Protein AF-B3IVN3-F1 (afdb_monomer_lite)

Structure (mmCIF, N/CA/C/O backbone):
data_AF-B3IVN3-F1
#
_entry.id   AF-B3IVN3-F1
#
loop_
_atom_site.group_PDB
_atom_site.id
_atom_site.type_symbol
_atom_site.label_atom_id
_atom_site.label_alt_id
_atom_site.label_comp_id
_atom_site.label_asym_id
_atom_site.label_entity_id
_atom_site.label_seq_id
_atom_site.pdbx_PDB_ins_code
_atom_site.Cartn_x
_atom_site.Cartn_y
_atom_site.Cartn_z
_atom_site.occupancy
_atom_site.B_iso_or_equiv
_atom_site.auth_seq_id
_atom_site.auth_comp_id
_atom_site.auth_asym_id
_atom_site.auth_atom_id
_atom_site.pdbx_PDB_model_num
ATOM 1 N N . ILE A 1 1 ? 5.148 -8.156 -20.840 1.00 93.25 1 ILE A N 1
ATOM 2 C CA . ILE A 1 1 ? 4.023 -7.192 -20.858 1.00 93.25 1 ILE A CA 1
ATOM 3 C C . ILE A 1 1 ? 3.750 -6.679 -19.447 1.00 93.25 1 ILE A C 1
ATOM 5 O O . ILE A 1 1 ? 4.026 -5.515 -19.231 1.00 93.25 1 ILE A O 1
ATOM 9 N N . ALA A 1 2 ? 3.332 -7.520 -18.487 1.00 97.69 2 ALA A N 1
ATOM 10 C CA . ALA A 1 2 ? 3.007 -7.080 -17.118 1.00 97.69 2 ALA A CA 1
ATOM 11 C C . ALA A 1 2 ? 4.111 -6.246 -16.432 1.00 97.69 2 ALA A C 1
ATOM 13 O O . ALA A 1 2 ? 3.861 -5.094 -16.119 1.00 97.69 2 ALA A O 1
ATOM 14 N N . ARG A 1 3 ? 5.349 -6.761 -16.327 1.00 97.12 3 ARG A N 1
ATOM 15 C CA . ARG A 1 3 ? 6.477 -6.035 -15.696 1.00 97.12 3 ARG A CA 1
ATOM 16 C C . ARG A 1 3 ? 6.703 -4.618 -16.234 1.00 97.12 3 ARG A C 1
ATOM 18 O O . ARG A 1 3 ? 6.885 -3.689 -15.461 1.00 97.12 3 ARG A O 1
ATOM 25 N N . GLU A 1 4 ? 6.685 -4.461 -17.557 1.00 98.19 4 GLU A N 1
ATOM 26 C CA . GLU A 1 4 ? 6.903 -3.153 -18.191 1.00 98.19 4 GLU A CA 1
ATOM 27 C C . GLU A 1 4 ? 5.718 -2.209 -17.956 1.00 98.19 4 GLU A C 1
ATOM 29 O O . GLU A 1 4 ? 5.904 -1.011 -17.774 1.00 98.19 4 GLU A O 1
ATOM 34 N N . ALA A 1 5 ? 4.495 -2.749 -17.932 1.00 98.25 5 ALA A N 1
ATOM 35 C CA . ALA A 1 5 ? 3.298 -1.975 -17.628 1.00 98.25 5 ALA A CA 1
ATOM 36 C C . ALA A 1 5 ? 3.263 -1.538 -16.156 1.00 98.25 5 ALA A C 1
ATOM 38 O O . ALA A 1 5 ? 2.953 -0.385 -15.884 1.00 98.25 5 ALA A O 1
ATOM 39 N N . GLU A 1 6 ? 3.624 -2.425 -15.224 1.00 98.06 6 GLU A N 1
ATOM 40 C CA . GLU A 1 6 ? 3.734 -2.139 -13.788 1.00 98.06 6 GLU A CA 1
ATOM 41 C C . GLU A 1 6 ? 4.758 -1.033 -13.519 1.00 98.06 6 GLU A C 1
ATOM 43 O O . GLU A 1 6 ? 4.453 -0.076 -12.814 1.00 98.06 6 GLU A O 1
ATOM 48 N N . ALA A 1 7 ? 5.935 -1.103 -14.151 1.00 97.19 7 ALA A N 1
ATOM 49 C CA . ALA A 1 7 ? 6.966 -0.070 -14.036 1.00 97.19 7 ALA A CA 1
ATOM 50 C C . ALA A 1 7 ? 6.530 1.299 -14.596 1.00 97.19 7 ALA A C 1
ATOM 52 O O . ALA A 1 7 ? 7.075 2.327 -14.197 1.00 97.19 7 ALA A O 1
ATOM 53 N N . ALA A 1 8 ? 5.558 1.321 -15.512 1.00 98.00 8 ALA A N 1
ATOM 54 C CA . ALA A 1 8 ? 5.019 2.536 -16.116 1.00 98.00 8 ALA A CA 1
ATOM 55 C C . ALA A 1 8 ? 3.818 3.129 -15.352 1.00 98.00 8 ALA A C 1
ATOM 57 O O . ALA A 1 8 ? 3.311 4.183 -15.745 1.00 98.00 8 ALA A O 1
ATOM 58 N N . ILE A 1 9 ? 3.341 2.485 -14.279 1.00 98.25 9 ILE A N 1
ATOM 59 C CA . ILE A 1 9 ? 2.230 3.009 -13.476 1.00 98.25 9 ILE A CA 1
ATOM 60 C C . ILE A 1 9 ? 2.653 4.315 -12.801 1.00 98.25 9 ILE A C 1
ATOM 62 O O . ILE A 1 9 ? 3.677 4.399 -12.121 1.00 98.25 9 ILE A O 1
ATOM 66 N N . TYR A 1 10 ? 1.801 5.336 -12.903 1.00 98.19 10 TYR A N 1
ATOM 67 C CA . TYR A 1 10 ? 1.988 6.572 -12.154 1.00 98.19 10 TYR A CA 1
ATOM 68 C C . TYR A 1 10 ? 1.498 6.419 -10.704 1.00 98.19 10 TYR A C 1
ATOM 70 O O . TYR A 1 10 ? 0.400 6.840 -10.335 1.00 98.19 10 TYR A O 1
ATOM 78 N N . HIS A 1 11 ? 2.325 5.780 -9.873 1.00 97.62 11 HIS A N 1
ATOM 79 C CA . HIS A 1 11 ? 1.965 5.403 -8.503 1.00 97.62 11 HIS A CA 1
ATOM 80 C C . HIS A 1 11 ? 1.622 6.583 -7.583 1.00 97.62 11 HIS A C 1
ATOM 82 O O . HIS A 1 11 ? 0.829 6.397 -6.665 1.00 97.62 11 HIS A O 1
ATOM 88 N N . LEU A 1 12 ? 2.159 7.786 -7.831 1.00 95.62 12 LEU A N 1
ATOM 89 C CA . LEU A 1 12 ? 1.830 8.974 -7.034 1.00 95.62 12 LEU A CA 1
ATOM 90 C C . LEU A 1 12 ? 0.341 9.327 -7.156 1.00 95.62 12 LEU A C 1
ATOM 92 O O . LEU A 1 12 ? -0.352 9.421 -6.147 1.00 95.62 12 LEU A O 1
ATOM 96 N N . GLN A 1 13 ? -0.163 9.451 -8.389 1.00 98.25 13 GLN A N 1
ATOM 97 C CA . GLN A 1 13 ? -1.578 9.736 -8.628 1.00 98.25 13 GLN A CA 1
ATOM 98 C C . GLN A 1 13 ? -2.464 8.601 -8.112 1.00 98.25 13 GLN A C 1
ATOM 100 O O . GLN A 1 13 ? -3.430 8.855 -7.394 1.00 98.25 13 GLN A O 1
ATOM 105 N N . LEU A 1 14 ? -2.108 7.353 -8.432 1.00 98.25 14 LEU A N 1
ATOM 106 C CA . LEU A 1 14 ? -2.886 6.185 -8.026 1.00 98.25 14 LEU A CA 1
ATOM 107 C C . LEU A 1 14 ? -3.021 6.090 -6.498 1.00 98.25 14 LEU A C 1
ATOM 109 O O . LEU A 1 14 ? -4.115 5.866 -5.986 1.00 98.25 14 LEU A O 1
ATOM 113 N N . PHE A 1 15 ? -1.925 6.278 -5.759 1.00 97.94 15 PHE A N 1
ATOM 114 C CA . PHE A 1 15 ? -1.939 6.198 -4.300 1.00 97.94 15 PHE A CA 1
ATOM 115 C C . PHE A 1 15 ? -2.779 7.313 -3.669 1.00 97.94 15 PHE A C 1
ATOM 117 O O . PHE A 1 15 ? -3.562 7.053 -2.754 1.00 97.94 15 PHE A O 1
ATOM 124 N N . GLU A 1 16 ? -2.659 8.545 -4.165 1.00 97.56 16 GLU A N 1
ATOM 125 C CA . GLU A 1 16 ? -3.471 9.657 -3.671 1.00 97.56 16 GLU A CA 1
ATOM 126 C C . GLU A 1 16 ? -4.966 9.459 -3.934 1.00 97.56 16 GLU A C 1
ATOM 128 O O . GLU A 1 16 ? -5.789 9.746 -3.064 1.00 97.56 16 GLU A O 1
ATOM 133 N N . GLU A 1 17 ? -5.336 8.977 -5.120 1.00 98.31 17 GLU A N 1
ATOM 134 C CA . GLU A 1 17 ? -6.732 8.700 -5.465 1.00 98.31 17 GLU A CA 1
ATOM 135 C C . GLU A 1 17 ? -7.317 7.593 -4.586 1.00 98.31 17 GLU A C 1
ATOM 137 O O . GLU A 1 17 ? -8.394 7.781 -4.018 1.00 98.31 17 GLU A O 1
ATOM 142 N N . LEU A 1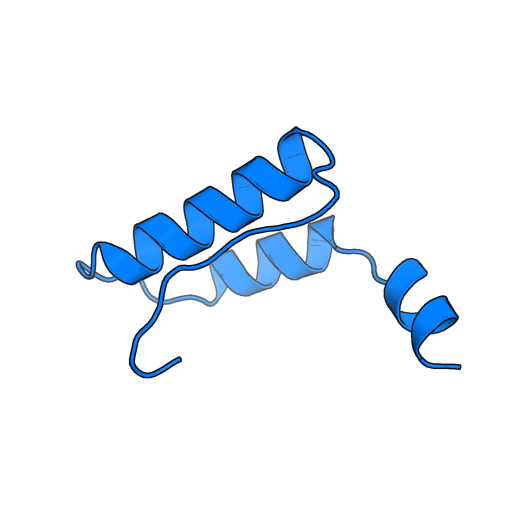 18 ? -6.586 6.493 -4.382 1.00 98.00 18 LEU A N 1
ATOM 143 C CA . LEU A 1 18 ? -7.023 5.411 -3.496 1.00 98.00 18 LEU A CA 1
ATOM 144 C C . LEU A 1 18 ? -7.218 5.897 -2.056 1.00 98.00 18 LEU A C 1
ATOM 146 O O . LEU A 1 18 ? -8.238 5.589 -1.444 1.00 98.00 18 LEU A O 1
ATOM 150 N N . ARG A 1 19 ? -6.295 6.709 -1.527 1.00 95.88 19 ARG A N 1
ATOM 151 C CA . ARG A 1 19 ? -6.428 7.295 -0.181 1.00 95.88 19 ARG A CA 1
ATOM 152 C C . ARG A 1 19 ? -7.619 8.233 -0.055 1.00 95.88 19 ARG A C 1
ATOM 154 O O . ARG A 1 19 ? -8.254 8.246 0.992 1.00 95.88 19 ARG A O 1
ATOM 161 N N . ARG A 1 20 ? -7.914 9.021 -1.094 1.00 96.12 20 ARG A N 1
ATOM 162 C CA . ARG A 1 20 ? -9.081 9.918 -1.113 1.00 96.12 20 ARG A CA 1
ATOM 163 C C . ARG A 1 20 ? -10.404 9.147 -1.139 1.00 96.12 20 ARG A C 1
ATOM 165 O O . ARG A 1 20 ? -11.392 9.649 -0.615 1.00 96.12 20 ARG A O 1
ATOM 172 N N . LEU A 1 21 ? -10.425 7.963 -1.752 1.00 97.44 21 LEU A N 1
ATOM 173 C CA . LEU A 1 21 ? -11.609 7.103 -1.842 1.00 97.44 21 LEU A CA 1
ATOM 174 C C . LEU A 1 21 ? -11.783 6.173 -0.633 1.00 97.44 21 LEU A C 1
ATOM 176 O O . LEU A 1 21 ? -12.896 5.709 -0.386 1.00 97.44 21 LEU A O 1
ATOM 180 N N . ALA A 1 22 ? -10.711 5.886 0.107 1.00 95.50 22 ALA A N 1
ATOM 181 C CA . ALA A 1 22 ? -10.767 5.041 1.290 1.00 95.50 22 ALA A CA 1
ATOM 182 C C . ALA A 1 22 ? -11.620 5.698 2.398 1.00 95.50 22 ALA A C 1
ATOM 184 O O . ALA A 1 22 ? -11.431 6.881 2.700 1.00 95.50 22 ALA A O 1
ATOM 185 N N . PRO A 1 23 ? -12.558 4.962 3.023 1.00 94.69 23 PRO A N 1
ATOM 186 C CA . PRO A 1 23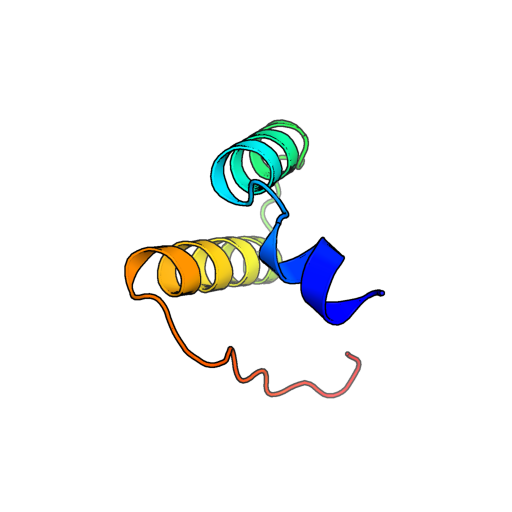 ? -13.327 5.486 4.142 1.00 94.69 23 PRO A CA 1
ATOM 187 C C . PRO A 1 23 ? -12.417 5.750 5.345 1.00 94.69 23 PRO A C 1
ATOM 189 O O . PRO A 1 23 ? -11.428 5.056 5.564 1.00 94.69 23 PRO A O 1
ATOM 192 N N . ILE A 1 24 ? -12.776 6.738 6.165 1.00 92.69 24 ILE A N 1
ATOM 193 C CA . ILE A 1 24 ? -12.130 6.918 7.467 1.00 92.69 24 ILE A CA 1
ATOM 194 C C . ILE A 1 24 ? -12.647 5.818 8.392 1.00 92.69 24 ILE A C 1
ATOM 196 O O . ILE A 1 24 ? -13.849 5.746 8.659 1.00 92.69 24 ILE A O 1
ATOM 200 N N . THR A 1 25 ? -11.740 4.985 8.892 1.00 94.50 25 THR A N 1
ATOM 201 C CA . THR A 1 25 ? -12.053 3.893 9.817 1.00 94.50 25 THR A CA 1
ATOM 202 C C . THR A 1 25 ? -11.270 4.051 11.118 1.00 94.50 25 THR A C 1
ATOM 204 O O . THR A 1 25 ? -10.270 4.768 11.191 1.00 94.50 25 THR A O 1
ATOM 207 N N . SER A 1 26 ? -11.746 3.400 12.180 1.00 94.94 26 SER A N 1
ATOM 208 C CA . SER A 1 26 ? -11.012 3.271 13.442 1.00 94.94 26 SER A CA 1
ATOM 209 C C . SER A 1 26 ? -10.185 1.984 13.506 1.00 94.94 26 SER A C 1
ATOM 211 O O . SER A 1 26 ? -9.724 1.629 14.590 1.00 94.94 26 SER A O 1
ATOM 213 N N . ASP A 1 27 ? -10.055 1.249 12.396 1.00 97.56 27 ASP A N 1
ATOM 214 C CA . ASP A 1 27 ? -9.286 0.010 12.359 1.00 97.56 27 ASP A CA 1
ATOM 215 C C . ASP A 1 27 ? -7.785 0.347 12.295 1.00 97.56 27 ASP A C 1
ATOM 217 O O . ASP A 1 27 ? -7.304 0.889 11.293 1.00 97.56 27 ASP A O 1
ATOM 221 N N . PRO A 1 28 ? -7.004 0.048 13.350 1.00 96.88 28 PRO A N 1
ATOM 222 C CA . PRO A 1 28 ? -5.579 0.350 13.351 1.00 96.88 28 PRO A CA 1
ATOM 223 C C . PRO A 1 28 ? -4.801 -0.450 12.295 1.00 96.88 28 PRO A C 1
ATOM 225 O O . PRO A 1 28 ? -3.703 -0.035 11.918 1.00 96.88 28 PRO A O 1
ATOM 228 N N . THR A 1 29 ? -5.334 -1.577 11.811 1.00 97.38 29 THR A N 1
ATOM 229 C CA . THR A 1 29 ? -4.675 -2.401 10.788 1.00 97.38 29 THR A CA 1
ATOM 230 C C . THR A 1 29 ? -4.674 -1.712 9.425 1.00 97.38 29 THR A C 1
ATOM 232 O O . THR A 1 29 ? -3.641 -1.695 8.753 1.00 97.38 29 THR A O 1
ATOM 235 N N . GLU A 1 30 ? -5.770 -1.044 9.057 1.00 97.38 30 GLU A N 1
ATOM 236 C CA . GLU A 1 30 ? -5.858 -0.247 7.830 1.00 97.38 30 GLU A CA 1
ATOM 237 C C . GLU A 1 30 ? -4.921 0.964 7.887 1.00 97.38 30 GLU A C 1
ATOM 239 O O . GLU A 1 30 ? -4.168 1.219 6.943 1.00 97.38 30 GLU A O 1
ATOM 244 N N . ALA A 1 31 ? -4.893 1.670 9.023 1.00 96.56 31 ALA A N 1
ATOM 245 C CA . ALA A 1 31 ? -3.977 2.790 9.229 1.00 96.56 31 ALA A CA 1
ATOM 246 C C . ALA A 1 31 ? -2.503 2.354 9.108 1.00 96.56 31 ALA A C 1
ATOM 248 O O . ALA A 1 31 ? -1.700 3.041 8.468 1.00 96.56 31 ALA A O 1
ATOM 249 N N . ALA A 1 32 ? -2.150 1.193 9.671 1.00 97.56 32 ALA A N 1
ATOM 250 C CA . ALA A 1 32 ? -0.811 0.624 9.554 1.00 97.56 32 ALA A CA 1
ATOM 251 C C . ALA A 1 32 ? -0.462 0.249 8.103 1.00 97.56 32 ALA A C 1
ATOM 253 O O . ALA A 1 32 ? 0.650 0.531 7.656 1.00 97.56 32 ALA A O 1
ATOM 254 N N . ALA A 1 33 ? -1.403 -0.331 7.351 1.00 97.81 33 ALA A N 1
ATOM 255 C CA . ALA A 1 33 ? -1.199 -0.688 5.948 1.00 97.81 33 ALA A CA 1
ATOM 256 C C . ALA A 1 33 ? -0.965 0.551 5.064 1.00 97.81 33 ALA A C 1
ATOM 258 O O . ALA A 1 33 ? -0.005 0.583 4.291 1.00 97.81 33 ALA A O 1
ATOM 259 N N . VAL A 1 34 ? -1.777 1.603 5.224 1.00 97.44 34 VAL A N 1
ATOM 260 C CA . VAL A 1 34 ? -1.596 2.874 4.496 1.00 97.44 34 VAL A CA 1
ATOM 261 C C . VAL A 1 34 ? -0.246 3.509 4.838 1.00 97.44 34 VAL A C 1
ATOM 263 O O . VAL A 1 34 ? 0.483 3.920 3.933 1.00 97.44 34 VAL A O 1
ATOM 266 N N . GLY A 1 35 ? 0.118 3.543 6.124 1.00 97.50 35 GLY A N 1
ATOM 267 C CA . GLY A 1 35 ? 1.401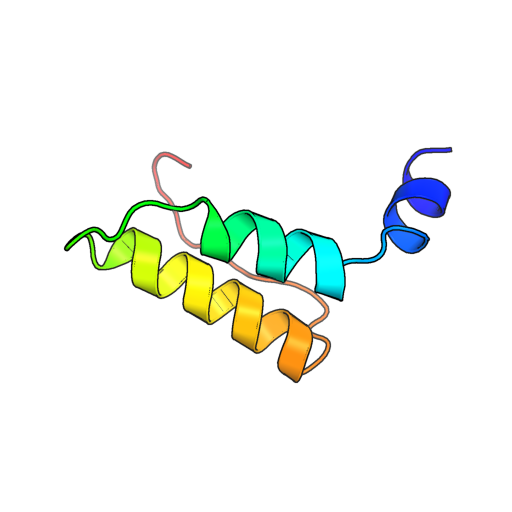 4.079 6.578 1.00 97.50 35 GLY A CA 1
ATOM 268 C C . GLY A 1 35 ? 2.608 3.299 6.045 1.00 97.50 35 GLY A C 1
ATOM 269 O O . GLY A 1 35 ? 3.596 3.907 5.633 1.00 97.50 35 GLY A O 1
ATOM 270 N N . ALA A 1 36 ? 2.529 1.966 5.989 1.00 98.56 36 ALA A N 1
ATOM 271 C CA . ALA A 1 36 ? 3.587 1.122 5.434 1.00 98.56 36 ALA A CA 1
ATOM 272 C C . ALA A 1 36 ? 3.801 1.377 3.932 1.00 98.56 36 ALA A C 1
ATOM 274 O O . ALA A 1 36 ? 4.944 1.504 3.486 1.00 98.56 36 ALA A O 1
ATOM 275 N N . VAL A 1 37 ? 2.717 1.513 3.159 1.00 98.31 37 VAL A N 1
ATOM 276 C CA . VAL A 1 37 ? 2.796 1.849 1.729 1.00 98.31 37 VAL A CA 1
ATOM 277 C C . VAL A 1 37 ? 3.360 3.261 1.529 1.00 98.31 37 VAL A C 1
ATOM 279 O O . VAL A 1 37 ? 4.268 3.441 0.717 1.00 98.31 37 VAL A O 1
ATOM 282 N N . GLU A 1 38 ? 2.913 4.251 2.305 1.00 98.06 38 GLU A N 1
ATOM 283 C CA . GLU A 1 38 ? 3.454 5.618 2.242 1.00 98.06 38 GLU A CA 1
ATOM 284 C C . GLU A 1 38 ? 4.961 5.655 2.55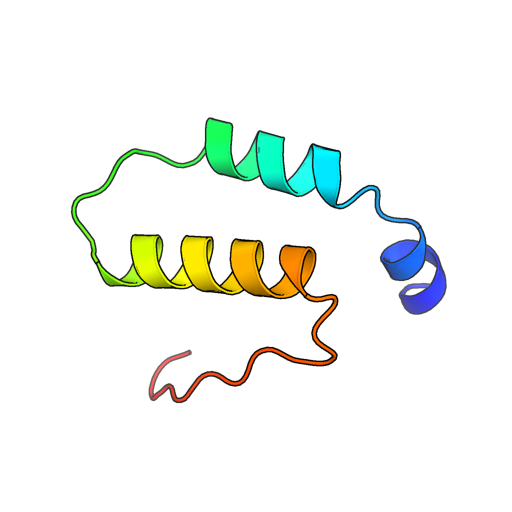0 1.00 98.06 38 GLU A C 1
ATOM 286 O O . GLU A 1 38 ? 5.737 6.271 1.814 1.00 98.06 38 GLU A O 1
ATOM 291 N N . ALA A 1 39 ? 5.399 4.934 3.586 1.00 98.50 39 ALA A N 1
ATOM 292 C CA . ALA A 1 39 ? 6.812 4.809 3.928 1.00 98.50 39 ALA A CA 1
ATOM 293 C C . ALA A 1 39 ? 7.620 4.136 2.806 1.00 98.50 39 ALA A C 1
ATOM 295 O O . ALA A 1 39 ? 8.704 4.618 2.476 1.00 98.50 39 ALA A O 1
ATOM 296 N N . SER A 1 40 ? 7.082 3.078 2.183 1.00 98.38 40 SER A N 1
ATOM 297 C CA . SER A 1 40 ? 7.738 2.355 1.082 1.00 98.38 40 SER A CA 1
ATOM 298 C C . SER A 1 40 ? 8.030 3.256 -0.121 1.00 98.38 40 SER A C 1
ATOM 300 O O . SER A 1 40 ? 9.148 3.244 -0.641 1.00 98.38 40 SER A O 1
ATOM 302 N N . PHE A 1 41 ? 7.073 4.111 -0.504 1.00 97.75 41 PHE A N 1
ATOM 303 C CA . PHE A 1 41 ? 7.271 5.117 -1.546 1.00 97.75 41 PHE A CA 1
ATOM 304 C C . PHE A 1 41 ? 8.265 6.189 -1.112 1.00 97.75 41 PHE A C 1
ATOM 306 O O . PHE A 1 41 ? 9.109 6.601 -1.906 1.00 97.75 41 PHE A O 1
ATOM 3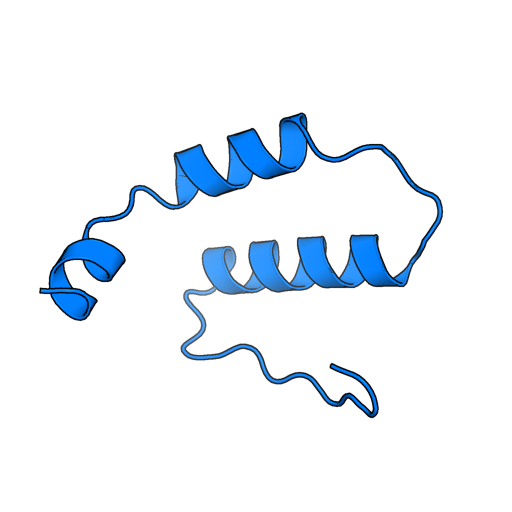13 N N . LYS A 1 42 ? 8.205 6.631 0.150 1.00 98.06 42 LYS A N 1
ATOM 314 C CA . LYS A 1 42 ? 9.089 7.687 0.655 1.00 98.06 42 LYS A CA 1
ATOM 315 C C . LYS A 1 42 ? 10.563 7.281 0.652 1.00 98.06 42 LYS A C 1
ATOM 317 O O . LYS A 1 42 ? 11.412 8.143 0.425 1.00 98.06 42 LYS A O 1
ATOM 322 N N . CYS A 1 43 ? 10.867 6.012 0.925 1.00 98.19 43 CYS A N 1
ATOM 323 C CA . CYS A 1 43 ? 12.238 5.500 0.989 1.00 98.19 43 CYS A CA 1
ATOM 324 C C . CYS A 1 43 ? 12.649 4.622 -0.204 1.00 98.19 43 CYS A C 1
ATOM 326 O O . CYS A 1 43 ? 13.758 4.091 -0.191 1.00 98.19 43 CYS A O 1
ATOM 328 N N . CYS A 1 44 ? 11.793 4.474 -1.221 1.00 97.75 44 CYS A N 1
ATOM 329 C CA . CYS A 1 44 ? 12.018 3.592 -2.372 1.00 97.75 44 CYS A CA 1
ATOM 330 C C . CYS A 1 44 ? 12.380 2.155 -1.951 1.00 97.75 44 CYS A C 1
ATOM 332 O O . CYS A 1 44 ? 13.341 1.571 -2.457 1.00 97.75 44 CYS A O 1
ATOM 334 N N . SER A 1 45 ? 11.649 1.593 -0.983 1.00 98.31 45 SER A N 1
ATOM 335 C CA . SER A 1 45 ? 11.960 0.262 -0.452 1.00 98.31 45 SER A CA 1
ATOM 336 C C . SER A 1 45 ? 11.860 -0.815 -1.535 1.00 98.31 45 SER A C 1
ATOM 338 O O . SER A 1 45 ? 10.915 -0.809 -2.321 1.00 98.31 45 SER A O 1
ATOM 340 N N . GLY A 1 46 ? 12.762 -1.800 -1.515 1.00 98.19 46 GLY A N 1
ATOM 341 C CA . GLY A 1 46 ? 12.701 -2.938 -2.441 1.00 98.19 46 GLY A CA 1
ATOM 342 C C . GLY A 1 46 ? 11.591 -3.954 -2.140 1.00 98.19 46 GLY A C 1
ATOM 343 O O . GLY A 1 46 ? 11.246 -4.739 -3.018 1.00 98.19 46 GLY A O 1
ATOM 344 N N . ALA A 1 47 ? 11.045 -3.967 -0.917 1.00 98.12 47 ALA A N 1
ATOM 345 C CA . ALA A 1 47 ? 9.964 -4.863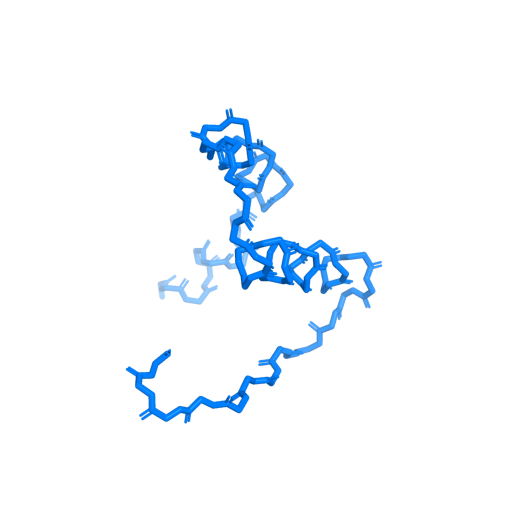 -0.507 1.00 98.12 47 ALA A CA 1
ATOM 346 C C . ALA A 1 47 ? 9.254 -4.367 0.766 1.00 98.12 47 ALA A C 1
ATOM 348 O O . ALA A 1 47 ? 9.859 -3.686 1.595 1.00 98.12 47 ALA A O 1
ATOM 349 N N . ILE A 1 48 ? 8.004 -4.803 0.952 1.00 98.38 48 ILE A N 1
ATOM 350 C CA . ILE A 1 48 ? 7.262 -4.739 2.219 1.00 98.38 48 ILE A CA 1
ATOM 351 C C . ILE A 1 48 ? 7.101 -6.178 2.717 1.00 98.38 48 ILE A C 1
ATOM 353 O O . ILE A 1 48 ? 6.572 -7.024 2.000 1.00 98.38 48 ILE A O 1
ATOM 357 N N . ILE A 1 49 ? 7.565 -6.470 3.932 1.00 98.44 49 ILE A N 1
ATOM 358 C CA . ILE A 1 49 ? 7.446 -7.805 4.535 1.00 98.44 49 ILE A CA 1
ATOM 359 C C . ILE A 1 49 ? 6.284 -7.784 5.527 1.00 98.44 49 ILE A C 1
ATOM 361 O O . ILE A 1 49 ? 6.292 -6.991 6.466 1.00 98.44 49 ILE A O 1
ATOM 365 N N . VAL A 1 50 ? 5.308 -8.673 5.335 1.00 98.44 50 VAL A N 1
ATOM 366 C CA . VAL A 1 50 ? 4.122 -8.795 6.195 1.00 98.44 50 VAL A CA 1
ATOM 367 C C . VAL A 1 50 ? 4.105 -10.177 6.843 1.00 98.44 50 VAL A C 1
ATOM 369 O O . VAL A 1 50 ? 4.148 -11.195 6.154 1.00 98.44 50 VAL A O 1
ATOM 372 N N . LEU A 1 51 ? 4.033 -10.222 8.176 1.00 98.31 51 LEU A N 1
ATOM 373 C CA . LEU A 1 51 ? 3.799 -11.457 8.924 1.00 98.31 51 LEU A CA 1
ATOM 374 C C . LEU A 1 51 ? 2.292 -11.619 9.128 1.00 98.31 51 LEU A C 1
ATOM 376 O O . LEU A 1 51 ? 1.696 -10.904 9.929 1.00 98.31 51 LEU A O 1
ATOM 380 N N . THR A 1 52 ? 1.678 -12.550 8.403 1.00 97.94 52 THR A N 1
ATOM 381 C CA . THR A 1 52 ? 0.229 -12.789 8.451 1.00 97.94 52 THR A CA 1
ATOM 382 C C . THR A 1 52 ? -0.090 -14.274 8.612 1.00 97.94 52 THR A C 1
ATOM 384 O O . THR A 1 52 ? 0.685 -15.141 8.207 1.00 97.94 52 THR A O 1
ATOM 387 N N . LYS A 1 53 ? -1.244 -14.567 9.222 1.00 98.56 53 LYS A N 1
ATOM 388 C CA . LYS A 1 53 ? -1.819 -15.918 9.297 1.00 98.56 53 LYS A CA 1
ATOM 389 C C . LYS A 1 53 ? -2.897 -16.149 8.233 1.00 98.56 53 LYS A C 1
ATOM 391 O O . LYS A 1 53 ? -3.027 -17.271 7.757 1.00 98.56 53 LYS A O 1
ATOM 396 N N . SER A 1 54 ? -3.683 -15.127 7.899 1.00 97.88 54 SER A N 1
ATOM 397 C CA . SER A 1 54 ? -4.877 -15.230 7.043 1.00 97.88 54 SER A CA 1
ATOM 398 C C . SER A 1 54 ? -4.736 -14.570 5.672 1.00 97.88 54 SER A C 1
ATOM 400 O O . SER A 1 54 ? -5.646 -14.708 4.859 1.00 97.88 54 SER A O 1
ATOM 402 N N . GLY A 1 55 ? -3.622 -13.880 5.420 1.00 91.81 55 GLY A N 1
ATOM 403 C CA . GLY A 1 55 ? -3.498 -12.915 4.322 1.00 91.81 55 GLY A CA 1
ATOM 404 C C . GLY A 1 55 ? -3.425 -11.503 4.860 1.00 91.81 55 GLY A C 1
ATOM 405 O O . GLY A 1 55 ? -4.074 -11.256 5.901 1.00 91.81 55 GLY A O 1
#

Sequence (55 aa):
IAREAEAAIYHLQLFEELRRLAPITSDPTEAAAVGAVEASFKCCSGAIIVLTKSG

pLDDT: mean 97.3, std 1.5, range [91.81, 98.56]

InterPro domains:
  IPR036918 Pyruvate kinase, C-terminal domain superfamily [G3DSA:3.40.1380.20] (1-55)
  IPR036918 Pyruvate kinase, C-terminal domain superfamily [SSF52935] (18-55)

Organism: NCBI:txid73335

Secondary structure (DSSP, 8-state):
-HHHHHHT--HHHHHHHHHHHSPP---HHHHHHHHHHHHHHHHT-S------S--

Foldseek 3Di:
DVVVVVVVDPVVVVLVVVVVPDDDDPDVVVVVVNVQVVVCVVVVDPDDDDDDDPD

Radius of gyration: 13.15 Å; chains: 1; bounding box: 26×26×34 Å